Protein AF-A0A419I3I3-F1 (afdb_monomer_lite)

Foldseek 3Di:
DDPVLLVVLLVLLVVLQVQLVVLQVVLVVCVVVVNNVVSVVSNVSSVVSNVRSVVSVVVND

Structure (mmCIF, N/CA/C/O backbone):
data_AF-A0A419I3I3-F1
#
_entry.id   AF-A0A419I3I3-F1
#
loop_
_atom_site.group_PDB
_atom_site.id
_atom_site.type_symbol
_atom_site.label_atom_id
_atom_site.label_alt_id
_atom_site.label_comp_id
_atom_site.label_asym_id
_atom_site.label_entity_id
_atom_site.label_seq_id
_atom_site.pdbx_PDB_ins_code
_atom_site.Cartn_x
_atom_site.Cartn_y
_atom_site.Cartn_z
_atom_site.occupancy
_atom_site.B_iso_or_equiv
_atom_site.auth_seq_id
_atom_site.auth_comp_id
_atom_site.auth_asym_id
_atom_site.auth_atom_id
_atom_site.pdbx_PDB_model_num
ATOM 1 N N . MET A 1 1 ? 20.431 0.924 -19.248 1.00 79.44 1 MET A N 1
ATOM 2 C CA . MET A 1 1 ? 20.227 0.074 -18.054 1.00 79.44 1 MET A CA 1
ATOM 3 C C . MET A 1 1 ? 20.164 -1.392 -18.454 1.00 79.44 1 MET A C 1
ATOM 5 O O . MET A 1 1 ? 19.398 -1.708 -19.362 1.00 79.44 1 MET A O 1
ATOM 9 N N . ASP A 1 2 ? 20.957 -2.252 -17.807 1.00 92.56 2 ASP A N 1
ATOM 10 C CA . ASP A 1 2 ? 20.972 -3.699 -18.070 1.00 92.56 2 ASP A CA 1
ATOM 11 C C . ASP A 1 2 ? 19.633 -4.379 -17.704 1.00 92.56 2 ASP A C 1
ATOM 13 O O . ASP A 1 2 ? 18.879 -3.895 -16.852 1.00 92.56 2 ASP A O 1
ATOM 17 N N . LYS A 1 3 ? 19.322 -5.504 -18.365 1.00 93.06 3 LYS A N 1
ATOM 18 C CA . LYS A 1 3 ? 18.074 -6.263 -18.194 1.00 93.06 3 LYS A CA 1
ATOM 19 C C . LYS A 1 3 ? 17.882 -6.723 -16.749 1.00 93.06 3 LYS A C 1
ATOM 21 O O . LYS A 1 3 ? 16.751 -6.685 -16.261 1.00 93.06 3 LYS A O 1
ATOM 26 N N . ARG A 1 4 ? 18.960 -7.121 -16.065 1.00 94.25 4 ARG A N 1
ATOM 27 C CA . ARG A 1 4 ? 18.903 -7.551 -14.663 1.00 94.25 4 ARG A CA 1
ATOM 28 C C . ARG A 1 4 ? 18.476 -6.402 -13.753 1.00 94.25 4 ARG A C 1
ATOM 30 O O . ARG A 1 4 ? 17.544 -6.566 -12.974 1.00 94.25 4 ARG A O 1
ATOM 37 N N . LEU A 1 5 ? 19.074 -5.225 -13.934 1.00 94.06 5 LEU A N 1
ATOM 38 C CA . LEU A 1 5 ? 18.752 -4.035 -13.145 1.00 94.06 5 LEU A CA 1
ATOM 39 C C . LEU A 1 5 ? 17.311 -3.546 -13.395 1.00 94.06 5 LEU A C 1
ATOM 41 O O . LEU A 1 5 ? 16.601 -3.191 -12.459 1.00 94.06 5 LEU A O 1
ATOM 45 N N . LYS A 1 6 ? 16.817 -3.628 -14.642 1.00 95.50 6 LYS A N 1
ATOM 46 C CA . LYS A 1 6 ? 15.396 -3.373 -14.965 1.00 95.50 6 LYS A CA 1
ATOM 47 C C . LYS A 1 6 ? 14.438 -4.323 -14.250 1.00 95.50 6 LYS A C 1
ATOM 49 O O . LYS A 1 6 ? 13.378 -3.888 -13.804 1.00 95.50 6 LYS A O 1
ATOM 54 N N . ALA A 1 7 ? 14.770 -5.610 -14.179 1.00 97.06 7 ALA A N 1
ATOM 55 C CA . ALA A 1 7 ? 13.939 -6.587 -13.479 1.00 97.06 7 ALA A CA 1
ATOM 56 C C . ALA A 1 7 ? 13.896 -6.302 -11.971 1.00 97.06 7 ALA A C 1
ATOM 58 O O . ALA A 1 7 ? 12.831 -6.368 -11.362 1.00 97.06 7 ALA A O 1
ATOM 59 N N . GLU A 1 8 ? 15.033 -5.920 -11.398 1.00 97.38 8 GLU A N 1
ATOM 60 C CA . GLU A 1 8 ? 15.158 -5.590 -9.984 1.00 97.38 8 GLU A CA 1
ATOM 61 C C . GLU A 1 8 ? 14.351 -4.337 -9.605 1.00 97.38 8 GLU A C 1
ATOM 63 O O . GLU A 1 8 ? 13.543 -4.387 -8.682 1.00 97.38 8 GLU A O 1
ATOM 68 N N . TYR A 1 9 ? 14.439 -3.255 -10.384 1.00 97.25 9 TYR A N 1
ATOM 69 C CA . TYR A 1 9 ? 13.645 -2.043 -10.128 1.00 97.25 9 TYR A CA 1
ATOM 70 C C . TYR A 1 9 ? 12.139 -2.273 -10.277 1.00 97.25 9 TYR A C 1
ATOM 72 O O . TYR A 1 9 ? 11.351 -1.720 -9.514 1.00 97.25 9 TYR A O 1
ATOM 80 N N . ARG A 1 10 ? 11.716 -3.125 -11.221 1.00 97.62 10 ARG A N 1
ATOM 81 C CA . ARG A 1 10 ? 10.305 -3.531 -11.333 1.00 97.62 10 ARG A CA 1
ATOM 82 C C . ARG A 1 10 ? 9.835 -4.295 -10.102 1.00 97.62 10 ARG A C 1
ATOM 84 O O . ARG A 1 10 ? 8.714 -4.068 -9.658 1.00 97.62 10 ARG A O 1
ATOM 91 N N . ARG A 1 11 ? 10.679 -5.176 -9.562 1.00 98.19 11 ARG A N 1
ATOM 92 C CA . ARG A 1 11 ? 10.370 -5.915 -8.337 1.00 98.19 11 ARG A CA 1
ATOM 93 C C . ARG A 1 11 ? 10.233 -4.966 -7.148 1.00 98.19 11 ARG A C 1
ATOM 95 O O . ARG A 1 11 ? 9.211 -5.017 -6.483 1.00 98.19 11 ARG A O 1
ATOM 102 N N . TYR A 1 12 ? 11.179 -4.049 -6.946 1.00 98.19 12 TYR A N 1
ATOM 103 C CA . TYR A 1 12 ? 11.080 -3.065 -5.862 1.00 98.19 12 TYR A CA 1
ATOM 104 C C . TYR A 1 12 ? 9.847 -2.166 -5.991 1.00 98.19 12 TYR A C 1
ATOM 106 O O . TYR A 1 12 ? 9.149 -1.936 -5.008 1.00 98.19 12 TYR A O 1
ATOM 114 N N . ALA A 1 13 ? 9.519 -1.717 -7.206 1.00 98.25 13 ALA A N 1
ATOM 115 C CA . ALA A 1 13 ? 8.290 -0.965 -7.446 1.00 98.25 13 ALA A CA 1
ATOM 116 C C . ALA A 1 13 ? 7.025 -1.763 -7.082 1.00 98.25 13 ALA A C 1
ATOM 118 O O . ALA A 1 13 ? 6.068 -1.189 -6.563 1.00 98.25 13 ALA A O 1
ATOM 119 N N . ALA A 1 14 ? 7.001 -3.064 -7.380 1.00 98.38 14 ALA A N 1
ATOM 120 C CA . ALA A 1 14 ? 5.876 -3.935 -7.060 1.00 98.38 14 ALA A CA 1
ATOM 121 C C . ALA A 1 14 ? 5.770 -4.203 -5.551 1.00 98.38 14 ALA A C 1
ATOM 123 O O . ALA A 1 14 ? 4.680 -4.088 -4.997 1.00 98.38 14 ALA A O 1
ATOM 124 N N . ASP A 1 15 ? 6.888 -4.491 -4.882 1.00 98.56 15 ASP A N 1
ATOM 125 C CA . ASP A 1 15 ? 6.933 -4.763 -3.441 1.00 98.56 15 ASP A CA 1
ATOM 126 C C . ASP A 1 15 ? 6.447 -3.545 -2.625 1.00 98.56 15 ASP A C 1
ATOM 128 O O . ASP A 1 15 ? 5.649 -3.681 -1.691 1.00 98.56 15 ASP A O 1
ATOM 132 N N . GLU A 1 16 ? 6.852 -2.332 -3.015 1.00 98.38 16 GLU A N 1
ATOM 133 C CA . GLU A 1 16 ? 6.380 -1.086 -2.393 1.00 98.38 16 GLU A CA 1
ATOM 134 C C . GLU A 1 16 ? 4.883 -0.841 -2.640 1.00 98.38 16 GLU A C 1
ATOM 136 O O . GLU A 1 16 ? 4.161 -0.459 -1.720 1.00 98.38 16 GLU A O 1
ATOM 141 N N . ALA A 1 17 ? 4.377 -1.134 -3.843 1.00 98.56 17 ALA A N 1
ATOM 142 C CA . ALA A 1 17 ? 2.953 -0.989 -4.160 1.00 98.56 17 ALA A CA 1
ATOM 143 C C . ALA A 1 17 ? 2.068 -1.982 -3.377 1.00 98.56 17 ALA A C 1
ATOM 145 O O . ALA A 1 17 ? 0.993 -1.626 -2.884 1.00 98.56 17 ALA A O 1
ATOM 146 N N . VAL A 1 18 ? 2.533 -3.225 -3.204 1.00 98.69 18 VAL A N 1
ATOM 147 C CA . VAL A 1 18 ? 1.864 -4.221 -2.347 1.00 98.69 18 VAL A CA 1
ATOM 148 C C . VAL A 1 18 ? 1.851 -3.745 -0.895 1.00 98.69 18 VAL A C 1
ATOM 150 O O . VAL A 1 18 ? 0.825 -3.837 -0.221 1.00 98.69 18 VAL A O 1
ATOM 153 N N . THR A 1 19 ? 2.960 -3.169 -0.427 1.00 98.56 19 THR A N 1
ATOM 154 C CA . THR A 1 19 ? 3.053 -2.585 0.917 1.00 98.56 19 THR A CA 1
ATOM 155 C C . THR A 1 19 ? 2.062 -1.432 1.101 1.00 98.56 19 THR A C 1
ATOM 157 O O . THR A 1 19 ? 1.350 -1.393 2.106 1.00 98.56 19 THR A O 1
ATOM 160 N N . ALA A 1 20 ? 1.957 -0.524 0.125 1.00 98.56 20 ALA A N 1
ATOM 161 C CA . ALA A 1 20 ? 0.990 0.575 0.142 1.00 98.56 20 ALA A CA 1
ATOM 162 C C . ALA A 1 20 ? -0.459 0.067 0.238 1.00 98.56 20 ALA A C 1
ATOM 164 O O . ALA A 1 20 ? -1.244 0.570 1.048 1.00 98.56 20 ALA A O 1
ATOM 165 N N . THR A 1 21 ? -0.785 -0.976 -0.530 1.00 98.75 21 THR A N 1
ATOM 166 C CA . THR A 1 21 ? -2.107 -1.621 -0.518 1.00 98.75 21 THR A CA 1
ATOM 167 C C . THR A 1 21 ? -2.419 -2.206 0.859 1.00 98.75 21 THR A C 1
ATOM 169 O O . THR A 1 21 ? -3.418 -1.840 1.469 1.00 98.75 21 THR A O 1
ATOM 172 N N . ALA A 1 22 ? -1.518 -3.020 1.418 1.00 98.75 22 ALA A N 1
ATOM 173 C CA . ALA A 1 22 ? -1.731 -3.648 2.722 1.00 98.75 22 ALA A CA 1
ATOM 174 C C . ALA A 1 22 ? -1.889 -2.626 3.866 1.00 98.75 22 ALA A C 1
ATOM 176 O O . ALA A 1 22 ? -2.680 -2.821 4.793 1.00 98.75 22 ALA A O 1
ATOM 177 N N . LEU A 1 23 ? -1.142 -1.517 3.813 1.00 98.81 23 LEU A N 1
ATOM 178 C CA . LEU A 1 23 ? -1.262 -0.426 4.783 1.00 98.81 23 LEU A CA 1
ATOM 179 C C . LEU A 1 23 ? -2.599 0.308 4.645 1.00 98.81 23 LEU A C 1
ATOM 181 O O . LEU A 1 23 ? -3.224 0.621 5.659 1.00 98.81 23 LEU A O 1
ATOM 185 N N . THR A 1 24 ? -3.051 0.530 3.412 1.00 98.75 24 THR A N 1
ATOM 186 C CA . THR A 1 24 ? -4.359 1.127 3.113 1.00 98.75 24 THR A CA 1
ATOM 187 C C . THR A 1 24 ? -5.492 0.242 3.617 1.00 98.75 24 THR A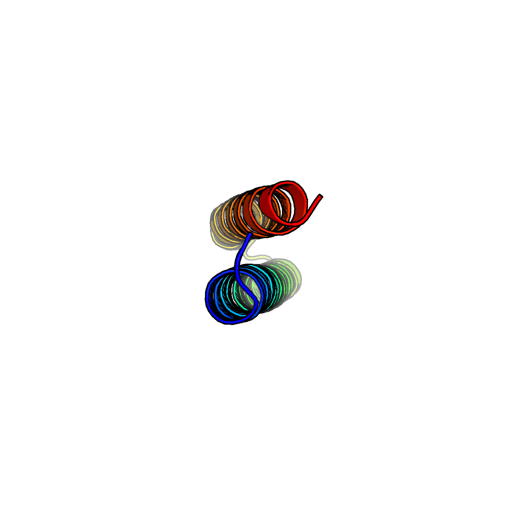 C 1
ATOM 189 O O . THR A 1 24 ? -6.368 0.727 4.326 1.00 98.75 24 THR A O 1
ATOM 192 N N . ASP A 1 25 ? -5.442 -1.064 3.356 1.00 98.81 25 ASP A N 1
ATOM 193 C CA . ASP A 1 25 ? -6.459 -2.012 3.819 1.00 98.81 25 ASP A CA 1
ATOM 194 C C . ASP A 1 25 ? -6.568 -2.019 5.347 1.00 98.81 25 ASP A C 1
ATOM 196 O O . ASP A 1 25 ? -7.664 -1.986 5.915 1.00 98.81 25 ASP A O 1
ATOM 200 N N . LYS A 1 26 ? -5.424 -1.982 6.040 1.00 98.62 26 LYS A N 1
ATOM 201 C CA . LYS A 1 26 ? -5.392 -1.872 7.501 1.00 98.62 26 LYS A CA 1
ATOM 202 C C . LYS A 1 26 ? -5.964 -0.544 7.995 1.00 98.62 26 LYS A C 1
ATOM 204 O O . LYS A 1 26 ? -6.695 -0.534 8.987 1.00 98.62 26 LYS A O 1
ATO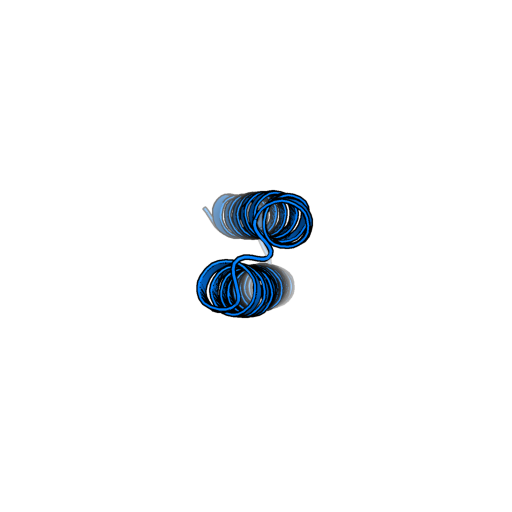M 209 N N . ALA A 1 27 ? -5.627 0.565 7.338 1.00 98.62 27 ALA A N 1
ATOM 210 C CA . ALA A 1 27 ? -6.164 1.879 7.670 1.00 98.62 27 ALA A CA 1
ATOM 211 C C . ALA A 1 27 ? -7.693 1.900 7.511 1.00 98.62 27 ALA A C 1
ATOM 213 O O . ALA A 1 27 ? -8.393 2.269 8.452 1.00 98.62 27 ALA A O 1
ATOM 214 N N . ASN A 1 28 ? -8.202 1.382 6.391 1.00 98.69 28 ASN A N 1
ATOM 215 C CA . ASN A 1 28 ? -9.631 1.259 6.104 1.00 98.69 28 ASN A CA 1
ATOM 216 C C . ASN A 1 28 ? -10.352 0.399 7.151 1.00 98.69 28 ASN A C 1
ATOM 218 O O . ASN A 1 28 ? -11.411 0.780 7.643 1.00 98.69 28 ASN A O 1
ATOM 222 N N . ALA A 1 29 ? -9.767 -0.733 7.556 1.00 98.75 29 ALA A N 1
ATOM 223 C CA . ALA A 1 29 ? -10.334 -1.574 8.611 1.00 98.75 29 ALA A CA 1
ATOM 224 C C . ALA A 1 29 ? -10.410 -0.843 9.966 1.00 98.75 29 ALA A C 1
ATOM 226 O O . ALA A 1 29 ? -11.367 -1.015 10.722 1.00 98.75 29 ALA A O 1
ATOM 227 N N . LEU A 1 30 ? -9.415 -0.006 10.281 1.00 98.69 30 LEU A N 1
ATOM 228 C CA . LEU A 1 30 ? -9.423 0.8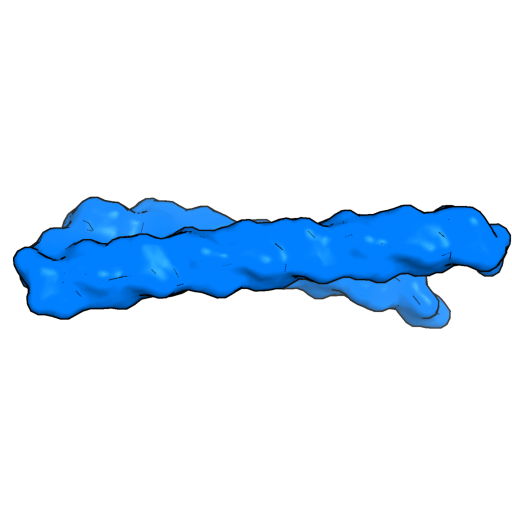23 11.487 1.00 98.69 30 LEU A CA 1
ATOM 229 C C . LEU A 1 30 ? -10.461 1.948 11.402 1.00 98.69 30 LEU A C 1
ATOM 231 O O . LEU A 1 30 ? -11.142 2.194 12.396 1.00 98.69 30 LEU A O 1
ATOM 235 N N . GLU A 1 31 ? -10.619 2.599 10.249 1.00 98.44 31 GLU A N 1
ATOM 236 C CA . GLU A 1 31 ? -11.672 3.601 10.034 1.00 98.44 31 GLU A CA 1
ATOM 237 C C . GLU A 1 31 ? -13.071 3.003 10.145 1.00 98.44 31 GLU A C 1
ATOM 239 O O . GLU A 1 31 ? -13.906 3.552 10.861 1.00 98.44 31 GLU A O 1
ATOM 244 N N . ALA A 1 32 ? -13.308 1.842 9.528 1.00 98.56 32 ALA A N 1
ATOM 245 C CA . ALA A 1 32 ? -14.575 1.121 9.633 1.00 98.56 32 ALA A CA 1
ATOM 246 C C . ALA A 1 32 ? -14.909 0.740 11.089 1.00 98.56 32 ALA A C 1
ATOM 248 O O . ALA A 1 32 ? -16.075 0.674 11.467 1.00 98.56 32 ALA A O 1
ATOM 249 N N . ALA A 1 33 ? -13.887 0.545 11.928 1.00 98.50 33 ALA A N 1
ATOM 250 C CA . ALA A 1 33 ? -14.028 0.312 13.365 1.00 98.50 33 ALA A CA 1
ATOM 251 C C . ALA A 1 33 ? -14.111 1.606 14.210 1.00 98.50 33 ALA A C 1
ATOM 253 O O . ALA A 1 33 ? -14.054 1.535 15.439 1.00 98.50 33 ALA A O 1
ATOM 254 N N . GLY A 1 34 ? -14.175 2.790 13.589 1.00 98.50 34 GLY A N 1
ATOM 255 C CA . GLY A 1 34 ? -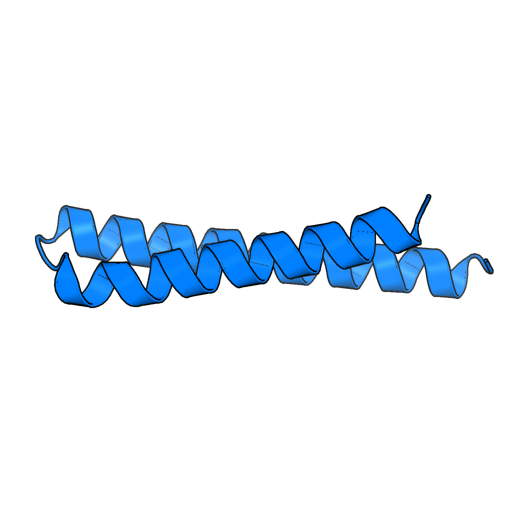14.202 4.095 14.263 1.00 98.50 34 GLY A CA 1
ATOM 256 C C . GLY A 1 34 ? -12.864 4.531 14.878 1.00 98.50 34 GLY A C 1
ATOM 257 O O . GLY A 1 34 ? -12.792 5.527 15.600 1.00 98.50 34 GLY A O 1
ATOM 258 N N . LYS A 1 35 ? -11.769 3.809 14.610 1.00 98.56 35 LYS A N 1
ATOM 259 C CA . LYS A 1 35 ? -10.431 4.048 15.177 1.00 98.56 35 LYS A CA 1
ATOM 260 C C . LYS A 1 35 ? -9.607 5.011 14.316 1.00 98.56 35 LYS A C 1
ATOM 262 O O . LYS A 1 35 ? -8.447 4.738 14.007 1.00 98.56 35 LYS A O 1
ATOM 267 N N . PHE A 1 36 ? -10.160 6.176 13.986 1.00 97.31 36 PHE A N 1
ATOM 268 C CA . PHE A 1 36 ? -9.539 7.158 13.078 1.00 97.31 36 PHE A CA 1
ATOM 269 C C . PHE A 1 36 ? -8.119 7.582 13.488 1.00 97.31 36 PHE A C 1
ATOM 271 O O . PHE A 1 36 ? -7.220 7.668 12.652 1.00 97.31 36 PHE A O 1
ATOM 278 N N . ARG A 1 37 ? -7.870 7.773 14.794 1.00 98.12 37 ARG A N 1
ATOM 279 C CA . ARG A 1 37 ? -6.523 8.105 15.304 1.00 98.12 37 ARG A CA 1
ATOM 280 C C . ARG A 1 37 ? -5.492 7.018 14.998 1.00 98.12 37 ARG A C 1
ATOM 282 O O . ARG A 1 37 ? -4.335 7.339 14.763 1.00 98.12 37 ARG A O 1
ATOM 289 N N . GLN A 1 38 ? -5.905 5.750 15.012 1.00 97.69 38 GLN A N 1
ATOM 290 C CA . GLN A 1 38 ? -5.023 4.630 14.686 1.00 97.69 38 GLN A CA 1
ATOM 291 C C . GLN A 1 38 ? -4.895 4.439 13.174 1.00 97.69 38 GLN A C 1
ATOM 293 O O . GLN A 1 38 ? -3.834 4.023 12.733 1.00 97.69 38 GLN A O 1
ATOM 298 N N . ALA A 1 39 ? -5.932 4.753 12.390 1.00 98.50 39 ALA A N 1
ATOM 299 C CA . ALA A 1 39 ? -5.909 4.654 10.930 1.00 98.50 39 ALA A CA 1
ATOM 300 C C . ALA A 1 39 ? -4.936 5.654 10.283 1.00 98.50 39 ALA A C 1
ATOM 302 O O . ALA A 1 39 ? -4.175 5.287 9.390 1.00 98.50 39 ALA A O 1
ATOM 303 N N . SER A 1 40 ? -4.910 6.896 10.779 1.00 98.31 40 SER A N 1
ATOM 304 C CA . SER A 1 40 ? -4.096 7.997 10.238 1.00 98.31 40 SER A CA 1
ATOM 305 C C . SER A 1 40 ? -2.623 7.643 9.947 1.00 98.31 40 SER A C 1
ATOM 307 O O . SER A 1 40 ? -2.191 7.817 8.803 1.00 98.31 40 SER A O 1
ATOM 309 N N . PRO A 1 41 ? -1.834 7.085 10.891 1.00 98.62 41 PRO A N 1
ATOM 310 C CA . PRO A 1 41 ? -0.448 6.715 10.600 1.00 98.62 41 PRO A CA 1
ATOM 311 C C . PRO A 1 41 ? -0.314 5.628 9.519 1.00 98.62 41 PRO A C 1
ATOM 313 O O . PRO A 1 41 ? 0.694 5.612 8.813 1.00 98.62 41 PRO A O 1
ATOM 316 N N . TYR A 1 42 ? -1.308 4.749 9.339 1.00 98.69 42 TYR A N 1
ATOM 317 C CA . TYR A 1 42 ? -1.279 3.739 8.274 1.00 98.69 42 TYR A CA 1
ATOM 318 C C . TYR A 1 42 ? -1.535 4.346 6.895 1.00 98.69 42 TYR A C 1
ATOM 320 O O . TYR A 1 42 ? -0.819 3.995 5.962 1.00 98.69 42 TYR A O 1
ATOM 328 N N . PHE A 1 43 ? -2.450 5.313 6.765 1.00 98.69 43 PHE A N 1
ATOM 329 C CA . PHE A 1 43 ? -2.603 6.056 5.507 1.00 98.69 43 PHE A CA 1
ATOM 330 C C . PHE A 1 43 ? -1.339 6.836 5.142 1.00 98.69 43 PHE A C 1
ATOM 332 O O . PHE A 1 43 ? -0.903 6.813 3.993 1.00 98.69 43 PHE A O 1
ATOM 339 N N . GLN A 1 44 ? -0.700 7.483 6.120 1.00 98.69 44 GLN A N 1
ATOM 340 C CA . GLN A 1 44 ? 0.565 8.184 5.882 1.00 98.69 44 GLN A CA 1
ATOM 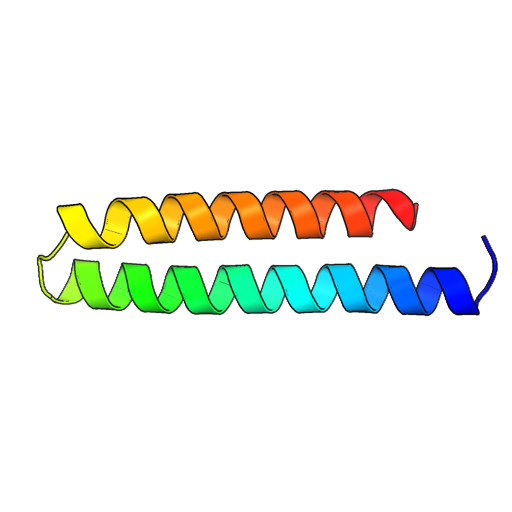341 C C . GLN A 1 44 ? 1.676 7.224 5.442 1.00 98.69 44 GLN A C 1
ATOM 343 O O . GLN A 1 44 ? 2.467 7.545 4.555 1.00 98.69 44 GLN A O 1
ATOM 348 N N . ALA A 1 45 ? 1.753 6.042 6.056 1.00 98.62 45 ALA A N 1
ATOM 349 C CA . ALA A 1 45 ? 2.715 5.021 5.666 1.00 98.62 45 ALA A CA 1
ATOM 350 C C . ALA A 1 45 ? 2.422 4.461 4.262 1.00 98.62 45 ALA A C 1
ATOM 352 O O . ALA A 1 45 ? 3.365 4.253 3.497 1.00 98.62 45 AL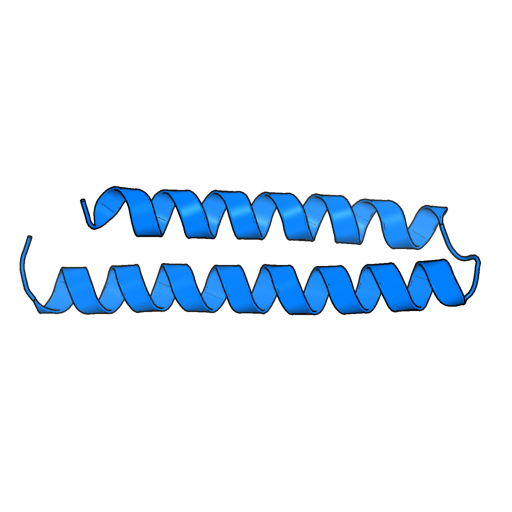A A O 1
ATOM 353 N N . ALA A 1 46 ? 1.145 4.269 3.913 1.00 98.69 46 ALA A N 1
ATOM 354 C CA . ALA A 1 46 ? 0.722 3.828 2.587 1.00 98.69 46 ALA A CA 1
ATOM 355 C C . ALA A 1 46 ? 1.133 4.832 1.503 1.00 98.69 46 ALA A C 1
ATOM 357 O O . ALA A 1 46 ? 1.762 4.443 0.523 1.00 98.69 46 ALA A O 1
ATOM 358 N N . ALA A 1 47 ? 0.877 6.127 1.725 1.00 98.62 47 ALA A N 1
ATOM 359 C CA . ALA A 1 47 ? 1.285 7.190 0.807 1.00 98.62 47 ALA A CA 1
ATOM 360 C C . ALA A 1 47 ? 2.806 7.192 0.578 1.00 98.62 47 ALA A C 1
ATOM 362 O O . ALA A 1 47 ? 3.265 7.197 -0.558 1.00 98.62 47 ALA A O 1
ATOM 363 N N . LYS A 1 48 ? 3.601 7.066 1.650 1.00 98.69 48 LYS A N 1
ATOM 364 C CA . LYS A 1 48 ? 5.067 6.973 1.536 1.00 98.69 48 LYS A CA 1
ATOM 365 C C . LYS A 1 48 ? 5.533 5.737 0.764 1.00 98.69 48 LYS A C 1
ATOM 367 O O . LYS A 1 48 ? 6.584 5.787 0.131 1.00 98.69 48 LYS A O 1
ATOM 372 N N . ALA A 1 49 ? 4.830 4.611 0.878 1.00 98.31 49 ALA A N 1
ATOM 373 C CA . ALA A 1 49 ? 5.148 3.407 0.112 1.00 98.31 49 ALA A CA 1
ATOM 374 C C . ALA A 1 49 ? 4.828 3.601 -1.376 1.00 98.31 49 ALA A C 1
ATOM 376 O O . ALA A 1 49 ? 5.657 3.275 -2.223 1.00 98.31 49 ALA A O 1
ATOM 377 N N . GLU A 1 50 ? 3.700 4.236 -1.700 1.00 98.50 50 GLU A N 1
ATOM 378 C CA . GLU A 1 50 ? 3.368 4.576 -3.086 1.00 98.50 50 GLU A CA 1
ATOM 379 C C . GLU A 1 50 ? 4.373 5.571 -3.691 1.00 98.50 50 GLU A C 1
ATOM 381 O O . GLU A 1 50 ? 4.813 5.382 -4.826 1.00 98.50 50 GLU A O 1
ATOM 386 N N . ASP A 1 51 ? 4.837 6.560 -2.918 1.00 98.56 51 ASP A N 1
ATOM 387 C CA . ASP A 1 51 ? 5.903 7.476 -3.343 1.00 98.56 51 ASP A CA 1
ATOM 388 C C . ASP A 1 51 ? 7.193 6.716 -3.688 1.00 98.56 51 ASP A C 1
ATOM 390 O O . ASP A 1 51 ? 7.810 6.954 -4.731 1.00 98.56 51 ASP A O 1
ATOM 394 N N . ARG A 1 52 ? 7.599 5.749 -2.851 1.00 98.50 52 ARG A N 1
ATOM 395 C CA . ARG A 1 52 ? 8.768 4.899 -3.137 1.00 98.50 52 ARG A CA 1
ATOM 396 C C . ARG A 1 52 ? 8.548 4.040 -4.380 1.00 98.50 52 ARG A C 1
ATOM 398 O O . ARG A 1 52 ? 9.447 3.955 -5.218 1.00 98.50 52 ARG A O 1
ATOM 405 N N . ALA A 1 53 ? 7.360 3.462 -4.557 1.00 98.19 53 ALA A N 1
ATOM 406 C CA . ALA A 1 53 ? 7.014 2.731 -5.773 1.00 98.19 53 ALA A CA 1
ATOM 407 C C . ALA A 1 53 ? 7.139 3.625 -7.019 1.00 98.19 53 ALA A C 1
ATOM 409 O O . ALA A 1 53 ? 7.708 3.209 -8.032 1.00 98.19 53 ALA A O 1
ATOM 410 N N . ALA A 1 54 ? 6.671 4.874 -6.943 1.00 98.06 54 ALA A N 1
ATOM 411 C CA . ALA A 1 54 ? 6.785 5.850 -8.021 1.00 98.06 54 ALA A CA 1
ATOM 412 C C . ALA A 1 54 ? 8.246 6.205 -8.342 1.00 98.06 54 ALA A C 1
ATOM 414 O O . ALA A 1 54 ? 8.600 6.287 -9.521 1.00 98.06 54 ALA A O 1
ATOM 415 N N . VAL A 1 55 ? 9.113 6.346 -7.332 1.00 98.25 55 VAL A N 1
ATOM 416 C CA . VAL A 1 55 ? 10.560 6.543 -7.532 1.00 98.25 55 VAL A CA 1
ATOM 417 C C . VAL A 1 55 ? 11.154 5.386 -8.339 1.00 98.25 55 VAL A C 1
ATOM 419 O O . VAL A 1 55 ? 11.779 5.628 -9.372 1.00 98.25 55 VAL A O 1
ATOM 422 N N . TRP A 1 56 ? 10.893 4.135 -7.950 1.00 97.62 56 TRP A N 1
ATOM 423 C CA . TRP A 1 56 ? 11.385 2.964 -8.688 1.00 97.62 56 TRP A CA 1
ATOM 424 C C . TRP A 1 56 ? 10.857 2.903 -10.125 1.00 97.62 56 TRP A C 1
ATOM 426 O O . TRP A 1 56 ? 11.611 2.598 -11.050 1.00 97.62 56 TRP A O 1
ATOM 436 N N . ARG A 1 57 ? 9.580 3.245 -10.345 1.00 96.88 57 ARG A N 1
ATOM 437 C CA . ARG A 1 57 ? 8.990 3.330 -11.693 1.00 96.88 57 ARG A CA 1
ATOM 438 C C . ARG A 1 57 ? 9.640 4.429 -12.536 1.00 96.88 57 ARG A C 1
ATOM 440 O O . ARG A 1 57 ? 9.833 4.236 -13.732 1.00 96.88 57 ARG A O 1
ATOM 447 N N . ASN A 1 58 ? 9.996 5.563 -11.936 1.00 96.62 58 ASN A N 1
ATOM 448 C CA . ASN A 1 58 ? 10.657 6.660 -12.642 1.00 96.62 58 ASN A CA 1
ATOM 449 C C . ASN A 1 58 ? 12.086 6.305 -13.069 1.00 96.62 58 ASN A C 1
ATOM 451 O O . ASN A 1 58 ? 12.500 6.732 -14.140 1.00 96.62 58 ASN A O 1
ATOM 455 N N . LEU A 1 59 ? 12.796 5.465 -12.310 1.00 94.38 59 LEU A N 1
ATOM 456 C CA . LEU A 1 59 ? 14.120 4.950 -12.688 1.00 94.38 59 LEU A CA 1
ATOM 457 C C . LEU A 1 59 ? 14.090 3.964 -13.876 1.00 94.38 59 LEU A C 1
ATOM 459 O O . LEU A 1 59 ? 15.142 3.563 -14.372 1.00 94.38 59 LEU A O 1
ATOM 463 N N . LEU A 1 60 ? 12.903 3.533 -14.319 1.00 90.75 60 LEU A N 1
ATOM 464 C CA . LEU A 1 60 ? 12.724 2.670 -15.494 1.00 90.75 60 LEU A CA 1
ATOM 465 C C . LEU A 1 60 ? 12.505 3.447 -16.804 1.00 90.75 60 LEU A C 1
ATOM 467 O O . LEU A 1 60 ? 12.509 2.804 -17.859 1.00 90.75 60 LEU A O 1
ATOM 471 N N . LYS A 1 61 ? 12.264 4.762 -16.726 1.00 85.44 61 LYS A N 1
ATOM 472 C CA . LYS A 1 61 ? 12.104 5.655 -17.883 1.00 85.44 61 LYS A CA 1
ATOM 473 C C . LYS A 1 61 ? 13.459 5.920 -18.535 1.00 85.44 61 LYS A C 1
ATOM 475 O O . LYS A 1 61 ? 13.492 5.910 -19.783 1.00 85.44 61 LYS A O 1
#

Secondary structure (DSSP, 8-state):
--HHHHHHHHHHHHHHHHHHHHHHHHHHHHHHTT-HHHHHHHHHHHHHHHHHHHHHHHTT-

Organism: NCBI:txid2340917

Radius of gyration: 14.3 Å; chains: 1; bounding box: 36×16×34 Å

Sequence (61 aa):
MDKRLKAEYRRYAADEAVTATALTDKANALEAAGKFRQASPYFQAAAKAEDRAAVWRNLLK

pLDDT: mean 97.24, std 3.24, range [79.44, 98.81]